Protein AF-A0A4Y2IJK0-F1 (afdb_monomer)

Sequence (165 aa):
MGGKNAAIVFSDADLNNCIPALIRGSFINQGQICLSTSRIYVERKLFSTFAERFVTEAKKIKMGDPLEDETWLGPVCSKPHYERIKQYLKIAKEEGATFLCGSENLNLPDNNRKVGTVWCNCWLVRNLHMPFGGEKRSGLGREGTEDSRDFYTYKKTICIKYKLP

InterPro domains:
  IPR015590 Aldehyde dehydrogenase domain [PF00171] (1-105)
  IPR015590 Aldehyde dehydrogenase domain [PF00171] (114-158)
  IPR016161 Aldehyde/histidinol dehydrogenase [SSF53720] (1-162)
  IPR016163 Aldehyde dehydrogenase, C-terminal [G3DSA:3.40.309.10] (2-112)
  IPR016163 Aldehyde dehydrogenase, C-terminal [G3DSA:3.40.309.10] (113-164)

Organism: Araneus ventricosus (NCBI:txid182803)

Nearest PDB structures (foldseek):
  4i8p-assembly1_B  TM=8.357E-01  e=2.776E-08  Zea mays
  8of1-assembly1_A  TM=8.399E-01  e=1.659E-07  Physcomitrium patens
  8s33-assembly2_F  TM=8.249E-01  e=1.273E-07  Acinetobacter baumannii
  4x0u-assembly2_C-2  TM=9.602E-01  e=2.507E-06  Homo sapiens
  8c54-assembly1_D  TM=8.343E-01  e=1.060E-06  Rhizobium leguminosarum bv. trifolii SRDI565

Secondary structure (DSSP, 8-state):
----EEEEE-TTS-HHHHHHHHHHHHHGGGG-STT-EEEEEE-TTTHHHHHHHHHHHHHT--B--TTSTT-SB---S-HHHHHHHHHHHHHHHHTTPPP-S--S-----GGGGS------S------TTS-B---GGG-SS-BSHHHHHHHH---------PPP-

Foldseek 3Di:
DAAQAEAEEEPPDDLVVVLVVLLCQACQQHNPDRRRHNYYHYDPVCVVVNVVVNQVVNVPQAEADPVDPSHRHYDDQDPVVVVVVVVVVVVCVVVPHDDPDDDPDDPHDPVSHDDNDDDDDDDDPDDLQDWDFQPDVGGDWTGGDVRVVPVPDDDDDDDDDDDDD

Solvent-accessible surface area (backbone atoms only — not comparable to full-atom values): 10573 Å² total; per-residue (Å²): 104,60,54,84,32,70,46,79,45,56,74,87,56,61,57,85,62,48,44,61,52,49,51,48,42,33,48,50,76,74,35,77,45,54,78,20,43,75,38,78,47,58,36,77,92,34,36,68,66,49,52,53,52,46,48,56,57,57,69,67,61,37,66,46,56,76,86,42,91,78,37,75,36,51,80,73,92,41,70,72,58,50,53,52,53,53,51,53,54,51,51,41,48,76,74,67,56,82,83,89,72,87,71,95,78,72,89,71,62,77,71,75,76,70,72,92,83,89,86,85,92,83,91,78,93,66,69,64,76,47,79,44,67,39,58,80,81,25,34,82,66,42,43,28,57,66,44,36,47,60,70,77,47,81,93,79,90,82,89,79,88,78,80,80,135

Radius of gyration: 22.44 Å; Cα contacts (8 Å, |Δi|>4): 156; chains: 1; bounding box: 46×41×83 Å

Mean predicted aligned error: 11.8 Å

pLDDT: mean 73.11, std 19.63, range [23.61, 97.38]

Structure (mmCIF, N/CA/C/O backbone):
data_AF-A0A4Y2IJK0-F1
#
_entry.id   AF-A0A4Y2IJK0-F1
#
loop_
_atom_site.group_PDB
_atom_site.id
_atom_site.type_symbol
_atom_site.label_atom_id
_atom_site.label_alt_id
_atom_site.label_comp_id
_atom_site.label_asym_id
_atom_site.label_entity_id
_atom_site.label_seq_id
_atom_site.pdbx_PDB_ins_code
_atom_site.Cartn_x
_atom_site.Cartn_y
_atom_site.Cartn_z
_atom_site.occupancy
_atom_site.B_iso_or_equiv
_atom_site.auth_seq_id
_atom_site.auth_comp_id
_atom_site.auth_asym_id
_atom_site.auth_atom_id
_atom_site.pdbx_PDB_model_num
ATOM 1 N N . MET A 1 1 ? 5.755 2.867 -18.144 1.00 57.31 1 MET A N 1
ATOM 2 C CA . MET A 1 1 ? 5.447 4.078 -17.339 1.00 57.31 1 MET A CA 1
ATOM 3 C C . MET A 1 1 ? 4.851 3.635 -15.997 1.00 57.31 1 MET A C 1
ATOM 5 O O . MET A 1 1 ? 4.808 2.436 -15.752 1.00 57.31 1 MET A O 1
ATOM 9 N N . GLY A 1 2 ? 4.447 4.554 -15.111 1.00 71.06 2 GLY A N 1
ATOM 10 C CA . GLY A 1 2 ? 3.860 4.232 -13.795 1.00 71.06 2 GLY A CA 1
ATOM 11 C C . GLY A 1 2 ? 2.382 4.630 -13.682 1.00 71.06 2 GLY A C 1
ATOM 12 O O . GLY A 1 2 ? 1.915 5.482 -14.436 1.00 71.06 2 GLY A O 1
ATOM 13 N N . GLY A 1 3 ? 1.642 4.028 -12.747 1.00 71.19 3 GLY A N 1
ATOM 14 C CA . GLY A 1 3 ? 0.227 4.323 -12.487 1.00 71.19 3 GLY A CA 1
ATOM 15 C C . GLY A 1 3 ?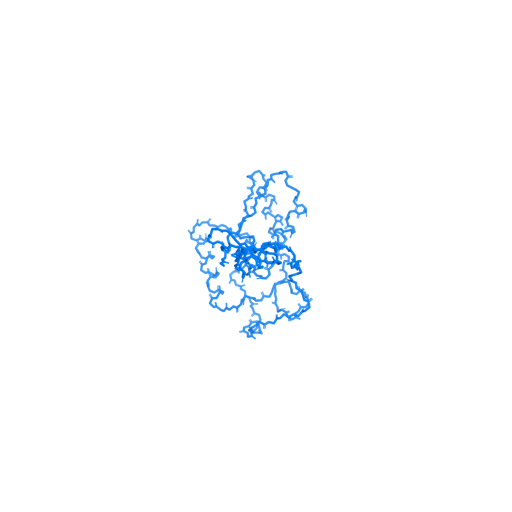 0.005 5.032 -11.148 1.00 71.19 3 GLY A C 1
ATOM 16 O O . GLY A 1 3 ? 0.775 4.858 -10.207 1.00 71.19 3 GLY A O 1
ATOM 17 N N . LYS A 1 4 ? -1.071 5.824 -11.050 1.00 78.81 4 LYS A N 1
ATOM 18 C CA . LYS A 1 4 ? -1.593 6.353 -9.774 1.00 78.81 4 LYS A CA 1
ATOM 19 C C . LYS A 1 4 ? -3.001 5.808 -9.558 1.00 78.81 4 LYS A C 1
ATOM 21 O O . LYS A 1 4 ? -3.987 6.544 -9.624 1.0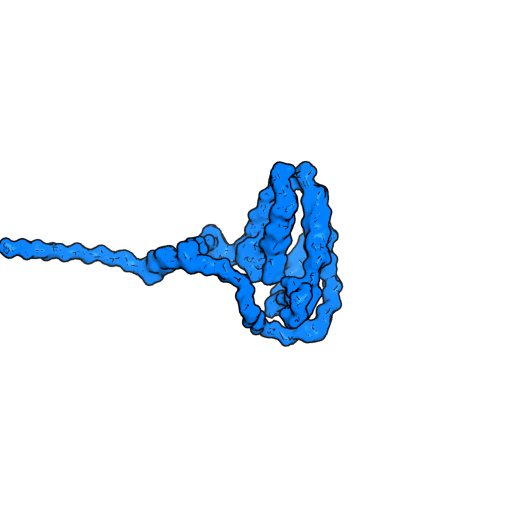0 78.81 4 LYS A O 1
ATOM 26 N N . ASN A 1 5 ? -3.092 4.492 -9.396 1.00 76.62 5 ASN A N 1
ATOM 27 C CA . ASN A 1 5 ? -4.366 3.776 -9.441 1.00 76.62 5 ASN A CA 1
ATOM 28 C C . ASN A 1 5 ? -5.232 4.121 -8.233 1.00 76.62 5 ASN A C 1
ATOM 30 O O . ASN A 1 5 ? -4.712 4.478 -7.168 1.00 76.62 5 ASN A O 1
ATOM 34 N N . ALA A 1 6 ? -6.543 4.050 -8.442 1.00 78.06 6 ALA A N 1
ATOM 35 C CA . ALA A 1 6 ? -7.550 4.347 -7.443 1.00 78.06 6 ALA A CA 1
ATOM 36 C C . ALA A 1 6 ? -8.501 3.161 -7.279 1.00 78.06 6 ALA A C 1
ATOM 38 O O . ALA A 1 6 ? -8.921 2.576 -8.275 1.00 78.06 6 ALA A O 1
ATOM 39 N N . ALA A 1 7 ? -8.865 2.867 -6.036 1.00 82.75 7 ALA A N 1
ATOM 40 C CA . ALA A 1 7 ? -10.050 2.091 -5.705 1.00 82.75 7 ALA A CA 1
ATOM 41 C C . ALA A 1 7 ? -11.174 3.037 -5.271 1.00 82.75 7 ALA A C 1
ATOM 43 O O . ALA A 1 7 ? -10.910 4.092 -4.688 1.00 82.75 7 ALA A O 1
ATOM 44 N N . ILE A 1 8 ? -12.418 2.663 -5.558 1.00 87.88 8 ILE A N 1
ATOM 45 C CA . ILE A 1 8 ? -13.619 3.398 -5.153 1.00 87.88 8 ILE A CA 1
ATOM 46 C C . ILE A 1 8 ? -14.517 2.411 -4.405 1.00 87.88 8 ILE A C 1
ATOM 48 O O . ILE A 1 8 ? -14.823 1.348 -4.939 1.00 87.88 8 ILE A O 1
ATOM 52 N N . VAL A 1 9 ? -14.894 2.741 -3.171 1.00 86.06 9 VAL A N 1
ATOM 53 C CA . VAL A 1 9 ? -15.656 1.874 -2.263 1.00 86.06 9 VAL A CA 1
ATOM 54 C C . VAL A 1 9 ? -16.973 2.560 -1.911 1.00 86.06 9 VAL A C 1
ATOM 56 O O . VAL A 1 9 ? -16.978 3.599 -1.246 1.00 86.06 9 VAL A O 1
ATOM 59 N N . PHE A 1 10 ? -18.079 1.984 -2.372 1.00 92.62 10 PHE A N 1
ATOM 60 C CA . PHE A 1 10 ? -19.433 2.443 -2.064 1.00 92.62 10 PHE A CA 1
ATOM 61 C C . PHE A 1 10 ? -19.941 1.850 -0.747 1.00 92.62 10 PHE A C 1
ATOM 63 O O . PHE A 1 10 ? -19.388 0.875 -0.241 1.00 92.62 10 PHE A O 1
ATOM 70 N N . SER A 1 11 ? -20.970 2.467 -0.169 1.00 95.38 11 SER A N 1
ATOM 71 C CA . SER A 1 11 ? -21.540 2.080 1.129 1.00 95.38 11 SER A CA 1
ATOM 72 C C . SER A 1 11 ? -22.182 0.691 1.154 1.00 95.38 11 SER A C 1
ATOM 74 O O . SER A 1 11 ? -22.317 0.116 2.230 1.00 95.38 11 SER A O 1
ATOM 76 N N . ASP A 1 12 ? -22.526 0.141 -0.008 1.00 92.62 12 ASP A N 1
ATOM 77 C CA . ASP A 1 12 ? -23.058 -1.209 -0.203 1.00 92.62 12 ASP A CA 1
ATOM 78 C C . ASP A 1 12 ? -21.968 -2.268 -0.458 1.00 92.62 12 ASP A C 1
ATOM 80 O O . ASP A 1 12 ? -22.276 -3.450 -0.625 1.00 92.62 12 ASP A O 1
ATOM 84 N N . ALA A 1 13 ? -20.690 -1.876 -0.471 1.00 92.31 13 ALA A N 1
ATOM 85 C CA . ALA A 1 13 ? -19.587 -2.802 -0.676 1.00 92.31 13 ALA A CA 1
ATOM 86 C C . ALA A 1 13 ? -19.435 -3.779 0.502 1.00 92.31 13 ALA A C 1
ATOM 88 O O . ALA A 1 13 ? -19.409 -3.387 1.672 1.00 92.31 13 ALA A O 1
ATOM 89 N N . ASP A 1 14 ? -19.216 -5.057 0.190 1.00 92.75 14 ASP A N 1
ATOM 90 C CA . ASP A 1 14 ? -18.867 -6.058 1.196 1.00 92.75 14 ASP A CA 1
ATOM 91 C C . ASP A 1 14 ? -17.439 -5.837 1.714 1.00 92.75 14 ASP A C 1
ATOM 93 O O . ASP A 1 14 ? -16.441 -6.221 1.093 1.00 92.75 14 ASP A O 1
ATOM 97 N N . LEU A 1 15 ? -17.340 -5.231 2.896 1.00 91.81 15 LEU A N 1
ATOM 98 C CA . LEU A 1 15 ? -16.068 -4.928 3.541 1.00 91.81 15 LEU A CA 1
ATOM 99 C C . LEU A 1 15 ? -15.239 -6.168 3.900 1.00 91.81 15 LEU A C 1
ATOM 101 O O . LEU A 1 15 ? -14.017 -6.050 3.993 1.00 91.81 15 LEU A O 1
ATOM 105 N N . ASN A 1 16 ? -15.858 -7.337 4.099 1.00 92.75 16 ASN A N 1
ATOM 106 C CA . ASN A 1 16 ? -15.126 -8.559 4.447 1.00 92.75 16 ASN A CA 1
ATOM 107 C C . ASN A 1 16 ? -14.284 -9.064 3.274 1.00 92.75 16 ASN A C 1
ATOM 109 O O . ASN A 1 16 ? -13.198 -9.594 3.485 1.00 92.75 16 ASN A O 1
ATOM 113 N N . ASN A 1 17 ? -14.748 -8.829 2.048 1.00 89.19 17 ASN A N 1
ATOM 114 C CA . ASN A 1 17 ? -14.011 -9.138 0.828 1.00 89.19 17 ASN A CA 1
ATOM 115 C C . ASN A 1 17 ? -13.159 -7.951 0.348 1.00 89.19 17 ASN A C 1
ATOM 117 O O . ASN A 1 17 ? -12.025 -8.126 -0.105 1.00 89.19 17 ASN A O 1
ATOM 121 N N . CYS A 1 18 ? -13.677 -6.728 0.478 1.00 90.25 18 CYS A N 1
ATOM 122 C CA . CYS A 1 18 ? -13.033 -5.516 -0.022 1.00 90.25 18 CYS A CA 1
ATOM 123 C C . CYS A 1 18 ? -11.726 -5.188 0.717 1.00 90.25 18 CYS A C 1
ATOM 125 O O . CYS A 1 18 ? -10.705 -4.922 0.080 1.00 90.25 18 CYS A O 1
ATOM 127 N N . ILE A 1 19 ? -11.724 -5.230 2.055 1.00 92.88 19 ILE A N 1
ATOM 128 C CA . ILE A 1 19 ? -10.563 -4.806 2.851 1.00 92.88 19 ILE A CA 1
ATOM 129 C C . ILE A 1 19 ? -9.338 -5.701 2.605 1.00 92.88 19 ILE A C 1
ATOM 131 O O . ILE A 1 19 ? -8.284 -5.143 2.292 1.00 92.88 19 ILE A O 1
ATOM 135 N N . PRO A 1 20 ? -9.423 -7.047 2.651 1.00 91.62 20 PRO A N 1
ATOM 136 C CA . PRO A 1 20 ? -8.269 -7.902 2.359 1.00 91.62 20 PRO A CA 1
ATOM 137 C C . PRO A 1 20 ? -7.687 -7.670 0.960 1.00 91.62 20 PRO A C 1
ATOM 139 O O . PRO A 1 20 ? -6.465 -7.621 0.791 1.00 91.62 20 PRO A O 1
ATOM 142 N N . ALA A 1 21 ? -8.548 -7.466 -0.043 1.00 90.06 21 ALA A N 1
ATOM 143 C CA . ALA A 1 21 ? -8.116 -7.163 -1.404 1.00 90.06 21 ALA A CA 1
ATOM 144 C C . ALA A 1 21 ? -7.362 -5.825 -1.479 1.00 90.06 21 ALA A C 1
ATOM 146 O O . ALA A 1 21 ? -6.302 -5.748 -2.105 1.00 90.06 21 ALA A O 1
ATOM 147 N N . LEU A 1 22 ? -7.860 -4.787 -0.800 1.00 91.00 22 LEU A N 1
ATOM 148 C CA . LEU A 1 22 ? -7.225 -3.469 -0.764 1.00 91.00 22 LEU A CA 1
ATOM 149 C C . LEU A 1 22 ? -5.930 -3.454 0.051 1.00 91.00 22 LEU A C 1
ATOM 151 O O . LEU A 1 22 ? -4.984 -2.791 -0.367 1.00 91.00 22 LEU A O 1
ATOM 155 N N . ILE A 1 23 ? -5.839 -4.204 1.153 1.00 92.62 23 ILE A N 1
ATOM 156 C CA . ILE A 1 23 ? -4.583 -4.388 1.896 1.00 92.62 23 ILE A CA 1
ATOM 157 C C . ILE A 1 23 ? -3.530 -4.993 0.970 1.00 92.62 23 ILE A C 1
ATOM 159 O O . ILE A 1 23 ? -2.453 -4.420 0.787 1.00 92.62 23 ILE A O 1
ATOM 163 N N . ARG A 1 24 ? -3.873 -6.101 0.304 1.00 89.81 24 ARG A N 1
ATOM 164 C CA . ARG A 1 24 ? -2.971 -6.761 -0.639 1.00 89.81 24 ARG A CA 1
ATOM 165 C C . ARG A 1 24 ? -2.564 -5.811 -1.759 1.00 89.81 24 ARG A C 1
ATOM 167 O O . ARG A 1 24 ? -1.376 -5.641 -1.985 1.00 89.81 24 ARG A O 1
ATOM 174 N N . GLY A 1 25 ? -3.519 -5.159 -2.421 1.00 86.62 25 GLY A N 1
ATOM 175 C CA . GLY A 1 25 ? -3.262 -4.263 -3.553 1.00 86.62 25 GLY A CA 1
ATOM 176 C C . GLY A 1 25 ? -2.503 -2.979 -3.197 1.00 86.62 25 GLY A C 1
ATOM 177 O O . GLY A 1 25 ? -1.840 -2.408 -4.065 1.00 86.62 25 GLY A O 1
ATOM 178 N N . SER A 1 26 ? -2.580 -2.519 -1.947 1.00 85.69 26 SER A N 1
ATOM 179 C CA . SER A 1 26 ? -1.883 -1.307 -1.494 1.00 85.69 26 SER A CA 1
ATOM 180 C C . SER A 1 26 ? -0.451 -1.595 -1.052 1.00 85.69 26 SER A C 1
ATOM 182 O O . SER A 1 26 ? 0.447 -0.824 -1.378 1.00 85.69 26 SER A O 1
ATOM 184 N N . PHE A 1 27 ? -0.225 -2.705 -0.341 1.00 86.25 27 PHE A N 1
ATOM 185 C CA . PHE A 1 27 ? 1.037 -2.932 0.369 1.00 86.25 27 PHE A CA 1
ATOM 186 C C . PHE A 1 27 ? 1.929 -4.027 -0.218 1.00 86.25 27 PHE A C 1
ATOM 188 O O . PHE A 1 27 ? 3.112 -4.060 0.114 1.00 86.25 27 PHE A O 1
ATOM 195 N N . ILE A 1 28 ? 1.420 -4.888 -1.107 1.00 88.31 28 ILE A N 1
ATOM 196 C CA . ILE A 1 28 ? 2.251 -5.871 -1.819 1.00 88.31 28 ILE A CA 1
ATOM 197 C C . ILE A 1 28 ? 3.514 -5.217 -2.395 1.00 88.31 28 ILE A C 1
ATOM 199 O O . ILE A 1 28 ? 3.445 -4.146 -3.004 1.00 88.31 28 ILE A O 1
ATOM 203 N N . ASN A 1 29 ? 4.664 -5.878 -2.223 1.00 85.25 29 ASN A N 1
ATOM 204 C CA . ASN A 1 29 ? 5.961 -5.402 -2.712 1.00 85.25 29 ASN A CA 1
ATOM 205 C C . ASN A 1 29 ? 6.273 -3.969 -2.243 1.00 85.25 29 ASN A C 1
ATOM 207 O O . ASN A 1 29 ? 6.787 -3.152 -3.010 1.00 85.25 29 ASN A O 1
ATOM 211 N N . GLN A 1 30 ? 5.887 -3.625 -1.007 1.00 85.44 30 GLN A N 1
ATOM 212 C CA . GLN A 1 30 ? 6.075 -2.287 -0.431 1.00 85.44 30 GLN A CA 1
ATOM 213 C C . GLN A 1 30 ? 5.382 -1.181 -1.248 1.00 85.44 30 GLN A C 1
ATOM 215 O O . GLN A 1 30 ? 5.798 -0.025 -1.220 1.00 85.44 30 GLN A O 1
ATOM 220 N N . GLY A 1 31 ? 4.347 -1.529 -2.022 1.00 83.06 31 GLY A N 1
ATOM 221 C CA . GLY A 1 31 ? 3.683 -0.615 -2.953 1.00 83.06 31 GLY A CA 1
ATOM 222 C C . GLY A 1 31 ? 4.506 -0.284 -4.207 1.00 83.06 31 GLY A C 1
ATOM 223 O O . GLY A 1 31 ? 4.081 0.534 -5.023 1.00 83.06 31 GLY A O 1
ATOM 224 N N . GLN A 1 32 ? 5.657 -0.932 -4.417 1.00 84.25 32 GLN A N 1
ATOM 225 C CA . GLN A 1 32 ? 6.560 -0.729 -5.559 1.00 84.25 32 GLN A CA 1
ATOM 226 C C . GLN A 1 32 ? 6.075 -1.514 -6.793 1.00 84.25 32 GLN A C 1
ATOM 228 O O . GLN A 1 32 ? 6.825 -2.25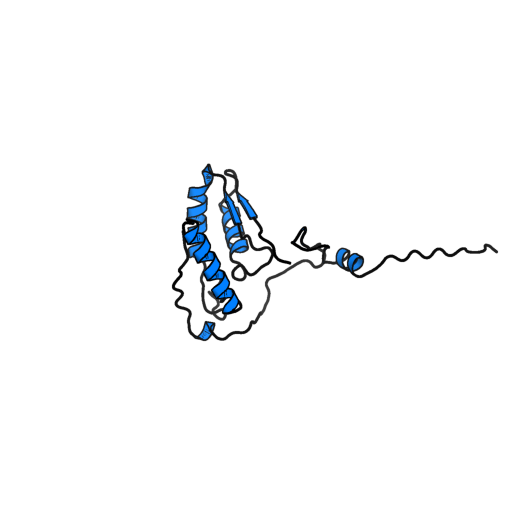5 -7.427 1.00 84.25 32 GLN A O 1
ATOM 233 N N . ILE A 1 33 ? 4.787 -1.389 -7.118 1.00 83.94 33 ILE A N 1
ATOM 234 C CA . ILE A 1 33 ? 4.131 -2.026 -8.265 1.00 83.94 33 ILE A CA 1
ATOM 235 C C . ILE A 1 33 ? 3.346 -0.963 -9.029 1.00 83.94 33 ILE A C 1
ATOM 237 O O . ILE A 1 33 ? 2.607 -0.175 -8.443 1.00 83.94 33 ILE A O 1
ATOM 241 N N . CYS A 1 34 ? 3.455 -0.957 -10.359 1.00 79.25 34 CYS A N 1
ATOM 242 C CA . CYS A 1 34 ? 2.777 0.023 -11.215 1.00 79.25 34 CYS A CA 1
ATOM 243 C C . CYS A 1 34 ? 1.241 0.003 -11.087 1.00 79.25 34 CYS A C 1
ATOM 245 O O . CYS A 1 34 ? 0.599 1.028 -11.316 1.00 79.25 34 CYS A O 1
ATOM 247 N N . LEU A 1 35 ? 0.674 -1.141 -10.694 1.00 78.50 35 LEU A N 1
ATOM 248 C CA . LEU A 1 35 ? -0.751 -1.384 -10.447 1.00 78.50 35 LEU A CA 1
ATOM 249 C C . LEU A 1 35 ? -1.175 -1.151 -8.986 1.00 78.50 35 LEU A C 1
ATOM 251 O O . LEU A 1 35 ? -2.347 -1.330 -8.669 1.00 78.50 35 LEU A O 1
ATOM 255 N N . SER A 1 36 ? -0.257 -0.756 -8.096 1.00 80.88 36 SER A N 1
ATOM 256 C CA . SER A 1 36 ? -0.562 -0.575 -6.671 1.00 80.88 36 SER A CA 1
ATOM 257 C C . SER A 1 36 ? -1.723 0.404 -6.465 1.00 80.88 36 SER A C 1
ATOM 259 O O . SER A 1 36 ? -1.842 1.426 -7.161 1.00 80.88 36 SER A O 1
ATOM 261 N N . THR A 1 37 ? -2.589 0.080 -5.502 1.00 84.38 37 THR A N 1
ATOM 262 C CA . THR A 1 37 ? -3.731 0.915 -5.118 1.00 84.38 37 THR A CA 1
ATOM 263 C C . THR A 1 37 ? -3.241 2.081 -4.268 1.00 84.38 37 THR A C 1
ATOM 265 O O . THR A 1 37 ? -3.227 2.051 -3.046 1.00 84.38 37 THR A O 1
ATOM 268 N N . SER A 1 38 ? -2.807 3.135 -4.950 1.00 81.62 38 SER A N 1
ATOM 269 C CA . SER A 1 38 ? -2.183 4.304 -4.323 1.00 81.62 38 SER A CA 1
ATOM 270 C C . SER A 1 38 ? -3.172 5.349 -3.785 1.00 81.62 38 SER A C 1
ATOM 272 O O . SER A 1 38 ? -2.747 6.346 -3.200 1.00 81.62 38 SER A O 1
ATOM 274 N N . ARG A 1 39 ? -4.469 5.177 -4.073 1.00 89.19 39 ARG A N 1
ATOM 275 C CA . ARG A 1 39 ? -5.581 6.040 -3.653 1.00 89.19 39 ARG A CA 1
ATOM 276 C C . ARG A 1 39 ? -6.809 5.171 -3.396 1.00 89.19 39 ARG A C 1
ATOM 278 O O . ARG A 1 39 ? -7.119 4.308 -4.213 1.00 89.19 39 ARG A O 1
ATOM 285 N N . ILE A 1 40 ? -7.523 5.422 -2.306 1.00 89.12 40 ILE A N 1
ATOM 286 C CA . ILE A 1 40 ? -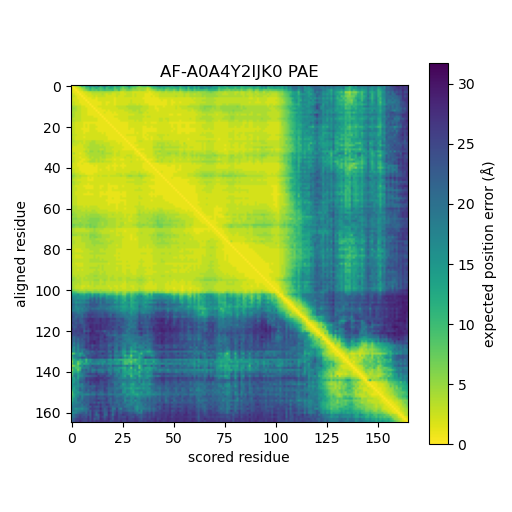8.792 4.756 -1.994 1.00 89.12 40 ILE A CA 1
ATOM 287 C C . ILE A 1 40 ? -9.812 5.855 -1.705 1.00 89.12 40 ILE A C 1
ATOM 289 O O . ILE A 1 40 ? -9.634 6.638 -0.775 1.00 89.12 40 ILE A O 1
ATOM 293 N N . TYR A 1 41 ? -10.854 5.937 -2.525 1.00 88.94 41 TYR A N 1
ATOM 294 C CA . TYR A 1 41 ? -11.986 6.833 -2.320 1.00 88.94 41 TYR A CA 1
ATOM 295 C C . TYR A 1 41 ? -13.126 6.037 -1.697 1.00 88.94 41 TYR A C 1
ATOM 297 O O . TYR A 1 41 ? -13.493 4.986 -2.214 1.00 88.94 41 TYR A O 1
ATOM 305 N N . VAL A 1 42 ? -13.681 6.531 -0.597 1.00 91.25 42 VAL A N 1
ATOM 306 C CA . VAL A 1 42 ? -14.735 5.838 0.151 1.00 91.25 42 VAL A CA 1
ATOM 307 C C . VAL A 1 42 ? -15.952 6.741 0.227 1.00 91.25 42 VAL A C 1
ATOM 309 O O . VAL A 1 42 ? -15.822 7.939 0.494 1.00 91.25 42 VAL A O 1
ATOM 312 N N . GLU A 1 43 ? -17.136 6.180 -0.004 1.00 97.38 43 GLU A N 1
ATOM 313 C CA . GLU A 1 43 ? -18.385 6.906 0.180 1.00 97.38 43 GLU A CA 1
ATOM 314 C C . GLU A 1 43 ? -18.491 7.422 1.621 1.00 97.38 43 GLU A C 1
ATOM 316 O O . GLU A 1 43 ? -18.261 6.697 2.589 1.00 97.38 43 GLU A O 1
ATOM 321 N N . ARG A 1 44 ? -18.869 8.697 1.764 1.00 95.88 44 ARG A N 1
ATOM 322 C CA . ARG A 1 44 ? -18.848 9.436 3.034 1.00 95.88 44 ARG A CA 1
ATOM 323 C C . ARG A 1 44 ? -19.490 8.682 4.200 1.00 95.88 44 ARG A C 1
ATOM 325 O O . ARG A 1 44 ? -18.942 8.712 5.296 1.00 95.88 44 ARG A O 1
ATOM 332 N N . LYS A 1 45 ? -20.625 8.013 3.971 1.00 96.62 45 LYS A N 1
ATOM 333 C CA . LYS A 1 45 ? -21.360 7.269 5.010 1.00 96.62 45 LYS A CA 1
ATOM 334 C C . LYS A 1 45 ? -20.563 6.093 5.586 1.00 96.62 45 LYS A C 1
ATOM 336 O O . LYS A 1 45 ? -20.740 5.760 6.749 1.00 96.62 45 LYS A O 1
ATOM 341 N N . LEU A 1 46 ? -19.689 5.489 4.783 1.00 95.75 46 LEU A N 1
ATOM 342 C CA . LEU A 1 46 ? -18.904 4.304 5.130 1.00 95.75 46 LEU A 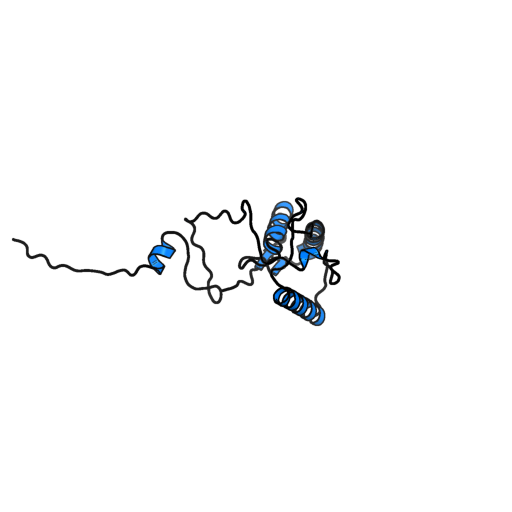CA 1
ATOM 343 C C . LEU A 1 46 ? -17.506 4.654 5.672 1.00 95.75 46 LEU A C 1
ATOM 345 O O . LEU A 1 46 ? -16.837 3.797 6.246 1.00 95.75 46 LEU A O 1
ATOM 349 N N . PHE A 1 47 ? -17.054 5.903 5.498 1.00 93.19 47 PHE A N 1
ATOM 350 C CA . PHE A 1 47 ? -15.661 6.308 5.707 1.00 93.19 47 PHE A CA 1
ATOM 351 C C . PHE A 1 47 ? -15.094 5.899 7.070 1.00 93.19 47 PHE A C 1
ATOM 353 O O . PHE A 1 47 ? -14.039 5.273 7.110 1.00 93.19 47 PHE A O 1
ATOM 360 N N . SER A 1 48 ? -15.782 6.219 8.172 1.00 93.44 48 SER A N 1
ATOM 361 C CA . SER A 1 48 ? -15.262 5.962 9.522 1.00 93.44 48 SER A CA 1
ATOM 362 C C . SER A 1 48 ? -15.049 4.468 9.773 1.00 93.44 48 SER A C 1
ATOM 364 O O . SER A 1 48 ? -13.956 4.055 10.153 1.00 93.44 48 SER A O 1
ATOM 366 N N . THR A 1 49 ? -16.060 3.649 9.471 1.00 96.25 49 THR A N 1
ATOM 367 C CA . THR A 1 49 ? -15.999 2.188 9.618 1.00 96.25 49 THR A CA 1
ATOM 368 C C . THR A 1 49 ? -14.951 1.569 8.698 1.00 96.25 49 THR A C 1
ATOM 370 O O . THR A 1 49 ? -14.206 0.681 9.112 1.00 96.25 49 THR A O 1
ATOM 373 N N . PHE A 1 50 ? -14.861 2.037 7.450 1.00 95.75 50 PHE A N 1
ATOM 374 C CA . PHE A 1 50 ? -13.836 1.576 6.520 1.00 95.75 50 PHE A CA 1
ATOM 375 C C . PHE A 1 50 ? -12.433 1.903 7.035 1.00 95.75 50 PHE A C 1
ATOM 377 O O . PHE A 1 50 ? -11.585 1.015 7.085 1.00 95.75 50 PHE A O 1
ATOM 384 N N . ALA A 1 51 ? -12.187 3.157 7.427 1.00 91.81 51 ALA A N 1
ATOM 385 C CA . ALA A 1 51 ? -10.881 3.623 7.873 1.00 91.81 51 ALA A CA 1
ATOM 386 C C . ALA A 1 51 ? -10.406 2.847 9.106 1.00 91.81 51 ALA A C 1
ATOM 388 O O . ALA A 1 51 ? -9.270 2.383 9.129 1.00 91.81 51 ALA A O 1
ATOM 389 N N . GLU A 1 52 ? -11.282 2.634 10.088 1.00 94.00 52 GLU A N 1
ATOM 390 C CA . GLU A 1 52 ? -10.972 1.862 11.292 1.00 94.00 52 GLU A CA 1
ATOM 391 C C . GLU A 1 52 ? -10.576 0.414 10.966 1.00 94.00 52 GLU A C 1
ATOM 393 O O . GLU A 1 52 ? -9.511 -0.056 11.384 1.00 94.00 52 GLU A O 1
ATOM 398 N N . ARG A 1 53 ? -11.395 -0.295 10.176 1.00 97.06 53 ARG A N 1
ATOM 399 C CA . ARG A 1 53 ? -11.127 -1.696 9.818 1.00 97.06 53 ARG A CA 1
ATOM 400 C C . ARG A 1 53 ? -9.890 -1.826 8.932 1.00 97.06 53 ARG A C 1
ATOM 402 O O . ARG A 1 53 ? -9.063 -2.702 9.167 1.00 97.06 53 ARG A O 1
ATOM 409 N N . PHE A 1 54 ? -9.724 -0.939 7.953 1.00 92.50 54 PHE A N 1
ATOM 410 C CA . PHE A 1 54 ? -8.551 -0.932 7.082 1.00 92.50 54 PHE A CA 1
ATOM 411 C C . PHE A 1 54 ? -7.265 -0.686 7.878 1.00 92.50 54 PHE A C 1
ATOM 413 O O . PHE A 1 54 ? -6.290 -1.411 7.711 1.00 92.50 54 PHE A O 1
ATOM 420 N N . VAL A 1 55 ? -7.269 0.290 8.791 1.00 89.50 55 VAL A N 1
ATOM 421 C CA . VAL A 1 55 ? -6.130 0.573 9.679 1.00 89.50 55 VAL A CA 1
ATOM 422 C C . VAL A 1 55 ? -5.837 -0.607 10.601 1.00 89.50 55 VAL A C 1
ATOM 424 O O . VAL A 1 55 ? -4.672 -0.928 10.835 1.00 89.50 55 VAL A O 1
ATOM 427 N N . THR A 1 56 ? -6.877 -1.269 11.103 1.00 94.19 56 THR A N 1
ATOM 428 C CA . THR A 1 56 ? -6.738 -2.467 11.938 1.00 94.19 56 THR A CA 1
ATOM 429 C C . THR A 1 56 ? -6.019 -3.583 11.192 1.00 94.19 56 THR A C 1
ATOM 431 O O . THR A 1 56 ? -5.058 -4.135 11.719 1.00 94.19 56 THR A O 1
ATOM 434 N N . GLU A 1 57 ? -6.419 -3.882 9.954 1.00 92.81 57 GLU A N 1
ATOM 435 C CA . GLU A 1 57 ? -5.734 -4.892 9.141 1.00 92.81 57 GLU A CA 1
ATOM 436 C C . GLU A 1 57 ? -4.325 -4.448 8.726 1.00 92.81 57 GLU A C 1
ATOM 438 O O . GLU A 1 57 ? -3.389 -5.241 8.784 1.00 92.81 57 GLU A O 1
ATOM 443 N N . ALA A 1 58 ? -4.131 -3.170 8.386 1.00 85.69 58 ALA A N 1
ATOM 444 C CA . ALA A 1 58 ? -2.818 -2.644 8.018 1.00 85.69 58 ALA A CA 1
ATOM 445 C C . ALA A 1 58 ? -1.799 -2.766 9.165 1.00 85.69 58 ALA A C 1
ATOM 447 O O . ALA A 1 58 ? -0.638 -3.088 8.927 1.00 85.69 58 ALA A O 1
ATOM 448 N N . LYS A 1 59 ? -2.225 -2.574 10.422 1.00 86.19 59 LYS A N 1
ATOM 449 C CA . LYS A 1 59 ? -1.366 -2.740 11.609 1.00 86.19 59 LYS A CA 1
ATOM 450 C C . LYS A 1 59 ? -0.936 -4.188 11.866 1.00 86.19 59 LYS A C 1
ATOM 452 O O . LYS A 1 59 ? 0.042 -4.392 12.577 1.00 86.19 59 LYS A O 1
ATOM 457 N N . LYS A 1 60 ? -1.635 -5.183 11.307 1.00 92.25 60 LYS A N 1
ATOM 458 C CA . LYS A 1 60 ? -1.260 -6.603 11.431 1.00 92.25 60 LYS A CA 1
ATOM 459 C C . LYS A 1 60 ? -0.128 -7.002 10.488 1.00 92.25 60 LYS A C 1
ATOM 461 O O . LYS A 1 60 ? 0.412 -8.097 10.628 1.00 92.25 60 LYS A O 1
ATOM 466 N N . ILE A 1 61 ? 0.220 -6.151 9.521 1.00 85.56 61 ILE A N 1
ATOM 467 C CA . ILE A 1 61 ? 1.299 -6.427 8.576 1.00 85.56 61 ILE A CA 1
ATOM 468 C C . ILE A 1 61 ? 2.620 -6.528 9.344 1.00 85.56 61 ILE A C 1
ATOM 470 O O . ILE A 1 61 ? 3.112 -5.545 9.899 1.00 85.56 61 ILE A O 1
ATOM 474 N N . LYS A 1 62 ? 3.211 -7.725 9.340 1.00 85.62 62 LYS A N 1
ATOM 475 C CA . LYS A 1 62 ? 4.542 -7.968 9.896 1.00 85.62 62 LYS A CA 1
ATOM 476 C C . LYS A 1 62 ? 5.599 -7.437 8.931 1.00 85.62 62 LYS A C 1
ATOM 478 O O . LYS A 1 62 ? 5.753 -7.945 7.819 1.00 85.62 62 LYS A O 1
ATOM 483 N N . MET A 1 63 ? 6.297 -6.388 9.354 1.00 80.25 63 MET A N 1
ATOM 484 C CA . MET A 1 63 ? 7.425 -5.803 8.629 1.00 80.25 63 MET A CA 1
ATOM 485 C C . MET A 1 63 ? 8.730 -6.278 9.266 1.00 80.25 63 MET A C 1
ATOM 487 O O . MET A 1 63 ? 8.823 -6.286 10.493 1.00 80.25 63 MET A O 1
ATOM 491 N N . GLY A 1 64 ? 9.734 -6.643 8.471 1.00 74.75 64 GLY A N 1
ATOM 492 C CA . GLY A 1 64 ? 10.931 -7.273 9.029 1.00 74.75 64 GLY A CA 1
ATOM 493 C C . GLY A 1 64 ? 12.033 -7.587 8.024 1.00 74.75 64 GLY A C 1
ATOM 494 O O . GLY A 1 64 ? 12.108 -6.997 6.942 1.00 74.75 64 GLY A O 1
ATOM 495 N N . ASP A 1 65 ? 12.929 -8.485 8.424 1.00 76.81 65 ASP A N 1
ATOM 496 C CA . ASP A 1 65 ? 13.955 -9.055 7.549 1.00 76.81 65 ASP A CA 1
ATOM 497 C C . ASP A 1 65 ? 13.276 -9.965 6.507 1.00 76.81 65 ASP A C 1
ATOM 499 O O . ASP A 1 65 ? 12.480 -10.826 6.891 1.00 76.81 65 ASP A O 1
ATOM 503 N N . PRO A 1 66 ? 13.533 -9.778 5.198 1.00 78.19 66 PRO A N 1
ATOM 504 C CA . PRO A 1 66 ? 12.946 -10.604 4.144 1.00 78.19 66 PRO A CA 1
ATOM 505 C C . PRO A 1 66 ? 13.329 -12.093 4.206 1.00 78.19 66 PRO A C 1
ATOM 507 O O . PRO A 1 66 ? 12.743 -12.873 3.460 1.00 78.19 66 PRO A O 1
ATOM 510 N N . LEU A 1 67 ? 14.306 -12.484 5.030 1.00 82.12 67 LEU A N 1
ATOM 511 C CA . LEU A 1 67 ? 14.688 -13.882 5.252 1.00 82.12 67 LEU A CA 1
ATOM 512 C C . LEU A 1 67 ? 13.856 -14.587 6.334 1.00 82.12 67 LEU A C 1
ATOM 514 O O . LEU A 1 67 ? 13.942 -15.805 6.450 1.00 82.12 67 LEU A O 1
ATOM 518 N N . GLU A 1 68 ? 13.064 -13.851 7.113 1.00 81.38 68 GLU A N 1
ATOM 519 C CA . GLU A 1 68 ? 12.209 -14.418 8.159 1.00 81.38 68 GLU A CA 1
ATOM 520 C C . GLU A 1 68 ? 10.844 -14.822 7.589 1.00 81.38 68 GLU A C 1
ATOM 522 O O . GLU A 1 68 ? 10.158 -14.001 6.975 1.00 81.38 68 GLU A O 1
ATOM 527 N N . ASP A 1 69 ? 10.405 -16.056 7.856 1.00 87.75 69 ASP A N 1
ATOM 528 C CA . ASP A 1 69 ? 9.164 -16.629 7.302 1.00 87.75 69 ASP A CA 1
ATOM 529 C C . ASP A 1 69 ? 7.903 -15.822 7.654 1.00 87.75 69 ASP A C 1
ATOM 531 O O . ASP A 1 69 ? 6.926 -15.791 6.904 1.00 87.75 69 ASP A O 1
ATOM 535 N N . GLU A 1 70 ? 7.907 -15.152 8.807 1.00 87.62 70 GLU A N 1
ATOM 536 C CA . GLU A 1 70 ? 6.773 -14.346 9.258 1.00 87.62 70 GLU A CA 1
ATOM 537 C C . GLU A 1 70 ? 6.738 -12.935 8.648 1.00 87.62 70 GLU A C 1
ATOM 539 O O . GLU A 1 70 ? 5.742 -12.220 8.818 1.00 87.62 70 GLU A O 1
ATOM 544 N N . THR A 1 71 ? 7.801 -12.502 7.961 1.00 82.56 71 THR A N 1
ATOM 545 C CA . THR A 1 71 ? 7.870 -11.175 7.347 1.00 82.56 71 THR A CA 1
ATOM 546 C C . THR A 1 71 ? 6.991 -1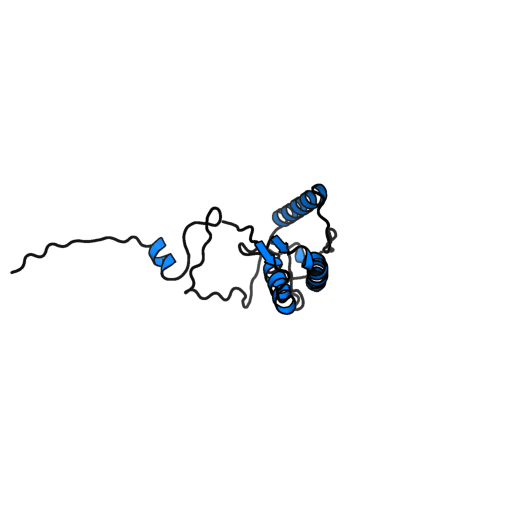1.128 6.106 1.00 82.56 71 THR A C 1
ATOM 548 O O . THR A 1 71 ? 7.270 -11.740 5.079 1.00 82.56 71 THR A O 1
ATOM 551 N N . TRP A 1 72 ? 5.948 -10.303 6.156 1.00 85.12 72 TRP A N 1
ATOM 552 C CA . TRP A 1 72 ? 5.117 -10.027 4.986 1.00 85.12 72 TRP A CA 1
ATOM 553 C C . TRP A 1 72 ? 5.646 -8.842 4.171 1.00 85.12 72 TRP A C 1
ATOM 555 O O . TRP A 1 72 ? 5.475 -8.784 2.952 1.00 85.12 72 TRP A O 1
ATOM 565 N N . LEU A 1 73 ? 6.301 -7.884 4.837 1.00 81.69 73 LEU A N 1
ATOM 566 C CA . LEU A 1 73 ? 6.821 -6.673 4.214 1.00 81.69 73 LEU A CA 1
ATOM 567 C C . LEU A 1 73 ? 8.309 -6.455 4.539 1.00 81.69 73 LEU A C 1
ATOM 569 O O . LEU A 1 73 ? 8.668 -6.023 5.631 1.00 81.69 73 LEU A O 1
ATOM 573 N N . GLY A 1 74 ? 9.170 -6.720 3.557 1.00 77.75 74 GLY A N 1
ATOM 574 C CA . GLY A 1 74 ? 10.605 -6.414 3.600 1.00 77.75 74 GLY A CA 1
ATOM 575 C C . GLY A 1 74 ? 10.960 -4.943 3.293 1.00 77.75 74 GLY A C 1
ATOM 576 O O . GLY A 1 74 ? 10.080 -4.074 3.284 1.00 77.75 74 GLY A O 1
ATOM 577 N N . PRO A 1 75 ? 12.246 -4.643 3.022 1.00 78.56 75 PRO A N 1
ATOM 578 C CA . PRO A 1 75 ? 12.737 -3.286 2.796 1.00 78.56 75 PRO A CA 1
ATOM 579 C C . PRO A 1 75 ? 12.314 -2.705 1.438 1.00 78.56 75 PRO A C 1
ATOM 581 O O . PRO A 1 75 ? 11.970 -3.416 0.496 1.00 78.56 75 PRO A O 1
ATOM 584 N N . VAL A 1 76 ? 12.399 -1.379 1.321 1.00 76.00 76 VAL A N 1
ATOM 585 C CA . VAL A 1 76 ? 12.289 -0.676 0.033 1.00 76.00 76 VAL A CA 1
ATOM 586 C C . VAL A 1 76 ? 13.580 -0.810 -0.779 1.00 76.00 76 VAL A C 1
ATOM 588 O O . VAL A 1 76 ? 14.654 -1.022 -0.222 1.00 76.00 76 VAL A O 1
ATOM 591 N N . CYS A 1 77 ? 13.495 -0.649 -2.100 1.00 79.06 77 CYS A N 1
ATOM 592 C CA . CYS A 1 77 ? 14.569 -1.036 -3.021 1.00 79.06 77 CYS A CA 1
ATOM 593 C C . CYS A 1 77 ? 15.892 -0.267 -2.858 1.00 79.06 77 CYS A C 1
ATOM 595 O O . CYS A 1 77 ? 16.939 -0.757 -3.272 1.00 79.06 77 CYS A O 1
ATOM 597 N N . SER A 1 78 ? 15.866 0.958 -2.322 1.00 75.69 78 SER A N 1
ATOM 598 C CA . SER A 1 78 ? 17.069 1.782 -2.167 1.00 75.69 78 SER A CA 1
ATOM 599 C C . SER A 1 78 ? 16.867 2.959 -1.211 1.00 75.69 78 SER A C 1
ATOM 601 O O . SER A 1 78 ? 15.745 3.428 -0.996 1.00 75.69 78 SER A O 1
ATOM 603 N N . LYS A 1 79 ? 17.974 3.510 -0.694 1.00 76.12 79 LYS A N 1
ATOM 604 C CA . LYS A 1 79 ? 17.962 4.726 0.135 1.00 76.12 79 LYS A CA 1
ATOM 605 C C . LYS A 1 79 ? 17.372 5.949 -0.591 1.00 76.12 79 LYS A C 1
ATOM 607 O O . LYS A 1 79 ? 16.526 6.608 0.003 1.00 76.12 79 LYS A O 1
ATOM 612 N N . PRO A 1 80 ? 17.719 6.263 -1.857 1.00 79.25 80 PRO A N 1
ATOM 613 C CA . PRO A 1 80 ? 17.074 7.374 -2.562 1.00 79.25 80 PRO A CA 1
ATOM 614 C C . PRO A 1 80 ? 15.557 7.194 -2.707 1.00 79.25 80 PRO A C 1
ATOM 616 O O . PRO A 1 80 ? 14.807 8.163 -2.598 1.00 79.25 80 PRO A O 1
ATOM 619 N N . HIS A 1 81 ? 15.087 5.957 -2.915 1.00 74.69 81 HIS A N 1
ATOM 620 C CA . HIS A 1 81 ? 13.654 5.669 -2.964 1.00 74.69 81 HIS A CA 1
ATOM 621 C C . HIS A 1 81 ? 12.984 5.887 -1.601 1.00 74.69 81 HIS A C 1
ATOM 623 O O . HIS A 1 81 ? 11.931 6.518 -1.529 1.00 74.69 81 HIS A O 1
ATOM 629 N N . TYR A 1 82 ? 13.629 5.440 -0.521 1.00 77.31 82 TYR A N 1
ATOM 630 C CA . TYR A 1 82 ? 13.187 5.690 0.850 1.00 77.31 82 TYR A CA 1
ATOM 631 C C . TYR A 1 82 ? 13.047 7.188 1.162 1.00 77.31 82 TYR A C 1
ATOM 633 O O . TYR A 1 82 ? 11.992 7.626 1.619 1.00 77.31 82 TYR A O 1
ATOM 641 N N . GLU A 1 83 ? 14.066 7.996 0.856 1.00 80.00 83 GLU A N 1
ATOM 642 C CA . GLU A 1 83 ? 14.013 9.445 1.097 1.00 80.00 83 GLU A CA 1
ATOM 643 C C . GLU A 1 83 ? 12.899 10.122 0.286 1.00 80.00 83 GLU A C 1
ATOM 645 O O . GLU A 1 83 ? 12.209 11.013 0.783 1.00 80.00 83 GLU A O 1
ATOM 650 N N . ARG A 1 84 ? 12.644 9.648 -0.941 1.00 80.19 84 ARG A N 1
ATOM 651 C CA . ARG A 1 84 ? 11.518 10.123 -1.752 1.00 80.19 84 ARG A CA 1
ATOM 652 C C . ARG A 1 84 ? 10.164 9.803 -1.111 1.00 80.19 84 ARG A C 1
ATOM 654 O O . ARG A 1 84 ? 9.269 10.645 -1.146 1.00 80.19 84 ARG A O 1
ATOM 661 N N . ILE A 1 85 ? 9.998 8.617 -0.522 1.00 81.81 85 ILE A N 1
ATOM 662 C CA . ILE A 1 85 ? 8.780 8.268 0.229 1.00 81.81 85 ILE A CA 1
ATOM 663 C C . ILE A 1 85 ? 8.608 9.229 1.411 1.00 81.81 85 ILE A C 1
ATOM 665 O O . ILE A 1 85 ? 7.538 9.820 1.560 1.00 81.81 85 ILE A O 1
ATOM 669 N N . LYS A 1 86 ? 9.669 9.460 2.198 1.00 80.12 86 LYS A N 1
ATOM 670 C CA . LYS A 1 86 ? 9.638 10.408 3.326 1.00 80.12 86 LYS A CA 1
ATOM 671 C C . LYS A 1 86 ? 9.255 11.822 2.897 1.00 80.12 86 LYS A C 1
ATOM 673 O O . LYS A 1 86 ? 8.480 12.477 3.590 1.00 80.12 86 LYS A O 1
ATOM 678 N N . GLN A 1 87 ? 9.746 12.280 1.746 1.00 84.25 87 GLN A N 1
ATOM 679 C CA . GLN A 1 87 ? 9.376 13.583 1.198 1.00 84.25 87 GLN A CA 1
ATOM 680 C C . GLN A 1 87 ? 7.863 13.692 0.940 1.00 84.25 87 GLN A C 1
ATOM 682 O O . GLN A 1 87 ? 7.265 14.705 1.290 1.00 84.25 87 GLN A O 1
ATOM 687 N N . TYR A 1 88 ? 7.223 12.659 0.381 1.00 80.31 88 TYR A N 1
ATOM 688 C CA . TYR A 1 88 ? 5.770 12.676 0.164 1.00 80.31 88 TYR A CA 1
ATOM 689 C C . TYR A 1 88 ? 4.964 12.617 1.464 1.00 80.31 88 TYR A C 1
ATOM 691 O O . TYR A 1 88 ? 3.912 13.247 1.540 1.00 80.31 88 TYR A O 1
ATOM 699 N N . LEU A 1 89 ? 5.450 11.912 2.492 1.00 77.88 89 LEU A N 1
ATOM 700 C CA . LEU A 1 89 ? 4.823 11.937 3.819 1.00 77.88 89 LEU A CA 1
ATOM 701 C C . LEU A 1 89 ? 4.872 13.346 4.424 1.00 77.88 89 LEU A C 1
ATOM 703 O O . LEU A 1 89 ? 3.871 13.826 4.950 1.00 77.88 89 LEU A O 1
ATOM 707 N N . LYS A 1 90 ? 6.009 14.039 4.284 1.00 81.81 90 LYS A N 1
ATOM 708 C CA . LYS A 1 90 ? 6.152 15.432 4.722 1.00 81.81 90 LYS A CA 1
ATOM 709 C C . LYS A 1 90 ? 5.155 16.354 4.013 1.00 81.81 90 LYS A C 1
ATOM 711 O O . LYS A 1 90 ? 4.438 17.077 4.695 1.00 81.81 90 LYS A O 1
ATOM 716 N N . ILE A 1 91 ? 5.061 16.269 2.683 1.00 83.06 91 ILE A N 1
ATOM 717 C CA . ILE A 1 91 ? 4.100 17.057 1.890 1.00 83.06 91 ILE A CA 1
ATOM 718 C C . ILE A 1 91 ? 2.668 16.792 2.366 1.00 83.06 91 ILE A C 1
ATOM 720 O O . ILE A 1 91 ? 1.936 17.731 2.648 1.00 83.06 91 ILE A O 1
ATOM 724 N N . ALA A 1 92 ? 2.281 15.523 2.534 1.00 77.12 92 ALA A N 1
ATOM 725 C CA . ALA A 1 92 ? 0.940 15.177 3.000 1.00 77.12 92 ALA A CA 1
ATOM 726 C C . ALA A 1 92 ? 0.630 15.799 4.373 1.00 77.12 92 ALA A C 1
ATOM 728 O O . ALA A 1 92 ? -0.464 16.318 4.578 1.00 77.12 92 ALA A O 1
ATOM 729 N N . LYS A 1 93 ? 1.595 15.793 5.301 1.00 78.44 93 LYS A N 1
ATOM 730 C CA . LYS A 1 93 ? 1.458 16.437 6.616 1.00 78.44 93 LYS A CA 1
ATOM 731 C C . LYS A 1 93 ? 1.274 17.952 6.502 1.00 78.44 93 LYS A C 1
ATOM 733 O O . LYS A 1 93 ? 0.407 18.505 7.171 1.00 78.44 93 LYS A O 1
ATOM 738 N N . GLU A 1 94 ? 2.081 18.608 5.670 1.00 89.06 94 GLU A N 1
ATOM 739 C CA . GLU A 1 94 ? 2.022 20.057 5.422 1.00 89.06 94 GLU A CA 1
ATOM 740 C C . GLU A 1 94 ? 0.698 20.473 4.764 1.00 89.06 94 GLU A C 1
ATOM 742 O O . GLU A 1 94 ? 0.158 21.529 5.082 1.00 89.06 94 GLU A O 1
ATOM 747 N N . GLU A 1 95 ? 0.127 19.613 3.920 1.00 88.62 95 GLU A N 1
ATOM 748 C CA . GLU A 1 95 ? -1.193 19.794 3.300 1.00 88.62 95 GLU A CA 1
ATOM 749 C C . GLU A 1 95 ? -2.370 19.433 4.232 1.00 88.62 95 GLU A C 1
ATOM 751 O O . GLU A 1 95 ? -3.531 19.523 3.832 1.00 88.62 95 GLU A O 1
ATOM 756 N N . GLY A 1 96 ? -2.100 19.040 5.483 1.00 80.94 96 GLY A N 1
ATOM 757 C CA . GLY A 1 96 ? -3.124 18.771 6.498 1.00 80.94 96 GLY A CA 1
ATOM 758 C C . GLY A 1 96 ? -3.669 17.339 6.514 1.00 80.94 96 GLY A C 1
ATOM 759 O O . GLY A 1 96 ? -4.725 17.089 7.099 1.00 80.94 96 GLY A O 1
ATOM 760 N N . ALA A 1 97 ? -2.979 16.376 5.896 1.00 78.44 97 ALA A N 1
ATOM 761 C CA . ALA A 1 97 ? -3.360 14.971 5.981 1.00 78.44 97 ALA A CA 1
ATOM 762 C C . ALA A 1 97 ? -3.200 14.425 7.409 1.00 78.44 97 ALA A C 1
ATOM 764 O O . ALA A 1 97 ? -2.257 14.747 8.133 1.00 78.44 97 ALA A O 1
ATOM 765 N N . THR A 1 98 ? -4.110 13.532 7.797 1.00 81.88 98 THR A N 1
ATOM 766 C CA . THR A 1 98 ? -4.051 12.817 9.077 1.00 81.88 98 THR A CA 1
ATOM 767 C C . THR A 1 98 ? -3.481 11.416 8.874 1.00 81.88 98 THR A C 1
ATOM 769 O O . THR A 1 98 ? -3.991 10.646 8.061 1.00 81.88 98 THR A O 1
ATOM 772 N N . PHE A 1 99 ? -2.450 11.060 9.642 1.00 79.50 99 PHE A N 1
ATOM 773 C CA . PHE A 1 99 ? -1.876 9.713 9.640 1.00 79.50 99 PHE A CA 1
ATOM 774 C C . PHE A 1 99 ? -2.580 8.836 10.673 1.00 79.50 99 PHE A C 1
ATOM 776 O O . PHE A 1 99 ? -2.528 9.112 11.867 1.00 79.50 99 PHE A O 1
ATOM 783 N N . LEU A 1 100 ? -3.231 7.766 10.213 1.00 80.38 100 LEU A N 1
ATOM 784 C CA . LEU A 1 100 ? -3.977 6.848 11.084 1.00 80.38 100 LEU A CA 1
ATOM 785 C C . LEU A 1 100 ? -3.127 5.664 11.586 1.00 80.38 100 LEU A C 1
ATOM 787 O O . LEU A 1 100 ? -3.439 5.049 12.608 1.00 80.38 100 LEU A O 1
ATOM 791 N N . CYS A 1 101 ? -2.055 5.324 10.869 1.00 80.19 101 CYS A N 1
ATOM 792 C CA . CYS A 1 101 ? -1.093 4.288 11.237 1.00 80.19 101 CYS A CA 1
ATOM 793 C C . CYS A 1 101 ? 0.246 4.478 10.514 1.00 80.19 101 CYS A C 1
ATOM 795 O O . CYS A 1 101 ? 0.345 5.256 9.566 1.00 80.19 101 CYS A O 1
ATOM 797 N N . GLY A 1 102 ? 1.255 3.719 10.944 1.00 73.88 102 GLY A N 1
ATOM 798 C CA . GLY A 1 102 ? 2.639 3.852 10.494 1.00 73.88 102 GLY A CA 1
ATOM 799 C C . GLY A 1 102 ? 3.495 4.604 11.512 1.00 73.88 102 GLY A C 1
ATOM 800 O O . GLY A 1 102 ? 2.988 5.143 12.494 1.00 73.88 102 GLY A O 1
ATOM 801 N N . SER A 1 103 ? 4.806 4.602 11.291 1.00 62.12 103 SER A N 1
ATOM 802 C CA . SER A 1 103 ? 5.780 5.294 12.137 1.00 62.12 103 SER A CA 1
ATOM 803 C C . SER A 1 103 ? 6.848 5.932 11.257 1.00 62.12 103 SER A C 1
ATOM 805 O O . SER A 1 103 ? 7.308 5.317 10.297 1.00 62.12 103 SER A O 1
ATOM 807 N N . GLU A 1 104 ? 7.264 7.151 11.605 1.00 55.00 104 GLU A N 1
ATOM 808 C CA . GLU A 1 104 ? 8.460 7.789 11.033 1.00 55.00 104 GLU A CA 1
ATOM 809 C C . GLU A 1 104 ? 9.757 7.204 11.629 1.00 55.00 104 GLU A C 1
ATOM 811 O O . GLU A 1 104 ? 10.823 7.293 11.021 1.00 55.00 104 GLU A O 1
ATOM 816 N N . ASN A 1 105 ? 9.653 6.564 12.799 1.00 52.03 105 ASN A N 1
ATOM 817 C CA . ASN A 1 105 ? 10.751 5.936 13.524 1.00 52.03 105 ASN A CA 1
ATOM 818 C C . ASN A 1 105 ? 10.703 4.424 13.299 1.00 52.03 105 ASN A C 1
ATOM 820 O O . ASN A 1 105 ? 10.059 3.687 14.050 1.00 52.03 105 ASN A O 1
ATOM 824 N N . LEU A 1 106 ? 11.354 3.971 12.230 1.00 52.62 106 LEU A N 1
ATOM 825 C CA . LEU A 1 106 ? 11.582 2.553 11.978 1.00 52.62 106 LEU A CA 1
ATOM 826 C C . LEU A 1 106 ? 12.919 2.153 12.616 1.00 52.62 106 LEU A C 1
ATOM 828 O O . LEU A 1 106 ? 13.980 2.556 12.137 1.00 52.62 106 LEU A O 1
ATOM 832 N N . ASN A 1 107 ? 12.876 1.343 13.677 1.00 51.03 107 ASN A N 1
ATOM 833 C CA . ASN A 1 107 ? 14.054 0.631 14.179 1.00 51.03 107 ASN A CA 1
ATOM 834 C C . ASN A 1 107 ? 14.359 -0.524 13.220 1.00 51.03 107 ASN A C 1
ATOM 836 O O . ASN A 1 107 ? 13.943 -1.658 13.441 1.00 51.03 107 ASN A O 1
ATOM 840 N N . LEU A 1 108 ? 15.018 -0.213 12.102 1.00 47.84 108 LEU A N 1
ATOM 841 C CA . LEU A 1 108 ? 15.434 -1.222 11.133 1.00 47.84 108 LEU A CA 1
ATOM 842 C C . LEU A 1 108 ? 16.645 -1.990 11.685 1.00 47.84 108 LEU A C 1
ATOM 844 O O . LEU A 1 108 ? 17.619 -1.337 12.074 1.00 47.84 108 LEU A O 1
ATOM 848 N N . PRO A 1 109 ? 16.626 -3.333 11.693 1.00 50.72 109 PRO A N 1
ATOM 849 C CA . PRO A 1 109 ? 17.811 -4.115 12.022 1.00 50.72 109 PRO A CA 1
ATOM 850 C C . PRO A 1 109 ? 18.923 -3.875 10.981 1.00 50.72 109 PRO A C 1
ATOM 852 O O . PRO A 1 109 ? 18.661 -3.553 9.818 1.00 50.72 109 PRO A O 1
ATOM 855 N N . ASP A 1 110 ? 20.186 -3.955 11.411 1.00 52.78 110 ASP A N 1
ATOM 856 C CA . ASP A 1 110 ? 21.345 -3.514 10.614 1.00 52.78 110 ASP A CA 1
ATOM 857 C C . ASP A 1 110 ? 21.548 -4.303 9.306 1.00 52.78 110 ASP A C 1
ATOM 859 O O . ASP A 1 110 ? 22.067 -3.767 8.325 1.00 52.78 110 ASP A O 1
ATOM 863 N N . ASN A 1 111 ? 21.090 -5.552 9.261 1.00 48.66 111 ASN A N 1
ATOM 864 C CA . ASN A 1 111 ? 21.080 -6.428 8.084 1.00 48.66 111 ASN A CA 1
ATOM 865 C C . ASN A 1 111 ? 20.211 -5.890 6.929 1.00 48.66 111 ASN A C 1
ATOM 867 O O . ASN A 1 111 ? 20.610 -5.985 5.767 1.00 48.66 111 ASN A O 1
ATOM 871 N N . ASN A 1 112 ? 19.103 -5.202 7.224 1.00 42.59 112 ASN A N 1
ATOM 872 C CA . ASN A 1 112 ? 18.240 -4.580 6.212 1.00 42.59 112 ASN A CA 1
ATOM 873 C C . ASN A 1 112 ? 18.900 -3.381 5.499 1.00 42.59 112 ASN A C 1
ATOM 875 O O . ASN A 1 112 ? 18.348 -2.856 4.531 1.00 42.59 112 ASN A O 1
ATOM 879 N N . ARG A 1 113 ? 20.091 -2.938 5.937 1.00 37.91 113 ARG A N 1
ATOM 880 C CA . ARG A 1 113 ? 20.863 -1.850 5.306 1.00 37.91 113 ARG A CA 1
ATOM 881 C C . ARG A 1 113 ? 21.748 -2.316 4.142 1.00 37.91 113 ARG A C 1
ATOM 883 O O . ARG A 1 113 ? 22.308 -1.465 3.451 1.00 37.91 113 ARG A O 1
ATOM 890 N N . LYS A 1 114 ? 21.895 -3.629 3.913 1.00 34.34 114 LYS A N 1
ATOM 891 C CA . LYS A 1 114 ? 22.799 -4.191 2.893 1.00 34.34 114 LYS A CA 1
ATOM 892 C C . LYS A 1 114 ? 22.172 -5.346 2.108 1.00 34.34 114 LYS A C 1
ATOM 894 O O . LYS A 1 114 ? 22.609 -6.481 2.237 1.00 34.34 114 LYS A O 1
ATOM 899 N N . VAL A 1 115 ? 21.212 -5.057 1.232 1.00 32.91 115 VAL A N 1
ATOM 900 C CA . VAL A 1 115 ? 20.753 -6.025 0.219 1.00 32.91 115 VAL A CA 1
ATOM 901 C C . VAL A 1 115 ? 20.363 -5.332 -1.089 1.00 32.91 115 VAL A C 1
ATOM 903 O O . VAL A 1 115 ? 19.749 -4.270 -1.080 1.00 32.91 115 VAL A O 1
ATOM 906 N N . GLY A 1 116 ? 20.759 -5.940 -2.214 1.00 31.98 116 GLY A N 1
ATOM 907 C CA . GLY A 1 116 ? 20.626 -5.420 -3.584 1.00 31.98 116 GLY A CA 1
ATOM 908 C C . GLY A 1 116 ? 19.604 -6.152 -4.470 1.00 31.98 116 GLY A C 1
ATOM 909 O O . GLY A 1 116 ? 19.660 -5.975 -5.684 1.00 31.98 116 GLY A O 1
ATOM 910 N N . THR A 1 117 ? 18.656 -6.895 -3.867 1.00 25.66 117 THR A N 1
ATOM 911 C CA . THR A 1 117 ? 17.521 -7.680 -4.449 1.00 25.66 117 THR A CA 1
ATOM 912 C C . THR A 1 117 ? 17.754 -9.198 -4.565 1.00 25.66 117 THR A C 1
ATOM 914 O O . THR A 1 117 ? 18.762 -9.612 -5.127 1.00 25.66 117 THR A O 1
ATOM 917 N N . VAL A 1 118 ? 16.784 -10.021 -4.118 1.00 25.81 118 VAL A N 1
ATOM 918 C CA . VAL A 1 118 ? 16.663 -11.477 -4.398 1.00 25.81 118 VAL A CA 1
ATOM 919 C C . VAL A 1 118 ? 15.175 -11.892 -4.461 1.00 25.81 118 VAL A C 1
ATOM 921 O O . VAL A 1 118 ? 14.359 -11.335 -3.733 1.00 25.81 118 VAL A O 1
ATOM 924 N N . TRP A 1 119 ? 14.830 -12.870 -5.313 1.00 28.42 119 TRP A N 1
ATOM 925 C CA . TRP A 1 119 ? 13.528 -13.566 -5.384 1.00 28.42 119 TRP A CA 1
ATOM 926 C C . TRP A 1 119 ? 13.733 -15.081 -5.213 1.00 28.42 119 TRP A C 1
ATOM 928 O O . TRP A 1 119 ? 14.696 -15.599 -5.777 1.00 28.42 119 TRP A O 1
ATOM 938 N N . CYS A 1 120 ? 12.819 -15.817 -4.557 1.00 24.41 120 CY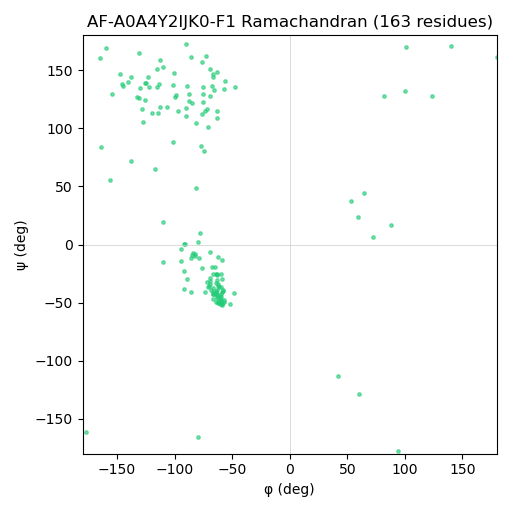S A N 1
ATOM 939 C CA . CYS A 1 120 ? 12.761 -17.282 -4.710 1.00 24.41 120 CYS A CA 1
ATOM 940 C C . CYS A 1 120 ? 11.363 -17.890 -4.436 1.00 24.41 120 CYS A C 1
ATOM 942 O O . CYS A 1 120 ? 10.754 -17.618 -3.410 1.00 24.41 120 CYS A O 1
ATOM 944 N N . ASN A 1 121 ? 10.886 -18.718 -5.380 1.00 23.61 121 ASN A N 1
ATOM 945 C CA . ASN A 1 121 ? 9.658 -19.542 -5.392 1.00 23.61 121 ASN A CA 1
ATOM 946 C C . ASN A 1 121 ? 8.280 -18.840 -5.364 1.00 23.61 121 ASN A C 1
ATOM 948 O O . ASN A 1 121 ? 7.334 -19.335 -4.764 1.00 23.61 121 ASN A O 1
ATOM 952 N N . CYS A 1 122 ? 8.197 -17.792 -6.203 1.00 24.27 122 CYS A N 1
ATOM 953 C CA . CYS A 1 122 ? 7.048 -17.185 -6.912 1.00 24.27 122 CYS A CA 1
ATOM 954 C C . CYS A 1 122 ? 6.135 -16.187 -6.173 1.00 24.27 122 CYS A C 1
ATOM 956 O O . CYS A 1 122 ? 5.543 -16.533 -5.165 1.00 24.27 122 CYS A O 1
ATOM 958 N N . TRP A 1 123 ? 5.910 -14.995 -6.776 1.00 32.22 123 TRP A N 1
ATOM 959 C CA . TRP A 1 123 ? 4.566 -14.389 -6.842 1.00 32.22 123 TRP A CA 1
ATOM 960 C C . TRP A 1 123 ? 4.392 -13.237 -7.880 1.00 32.22 123 TRP A C 1
ATOM 962 O O . TRP A 1 123 ? 4.449 -12.055 -7.556 1.00 32.22 123 TRP A O 1
ATOM 972 N N . LEU A 1 124 ? 4.125 -13.603 -9.143 1.00 35.34 124 LEU A N 1
ATOM 973 C CA . LEU A 1 124 ? 3.367 -12.840 -10.162 1.00 35.34 124 LEU A CA 1
ATOM 974 C C . LEU A 1 124 ? 2.826 -13.859 -11.181 1.00 35.34 124 LEU A C 1
ATOM 976 O O . LEU A 1 124 ? 3.151 -13.823 -12.365 1.00 35.34 124 LEU A O 1
ATOM 980 N N . VAL A 1 125 ? 2.075 -14.858 -10.698 1.00 33.19 125 VAL A N 1
ATOM 981 C CA . VAL A 1 125 ? 1.454 -15.855 -11.583 1.00 33.19 125 VAL A CA 1
ATOM 982 C C . VAL A 1 125 ? 0.467 -15.119 -12.482 1.00 33.19 125 VAL A C 1
ATOM 984 O O . VAL A 1 125 ? -0.559 -14.608 -12.037 1.00 33.19 125 VAL A O 1
ATOM 987 N N . ARG A 1 126 ? 0.848 -15.021 -13.751 1.00 43.00 126 ARG A N 1
ATOM 988 C CA . ARG A 1 126 ? 0.213 -14.223 -14.790 1.00 43.00 126 ARG A CA 1
ATOM 989 C C . ARG A 1 126 ? 0.077 -15.137 -15.990 1.00 43.00 126 ARG A C 1
ATOM 991 O O . ARG A 1 126 ? 1.049 -15.745 -16.427 1.00 43.00 126 ARG A O 1
ATOM 998 N N . ASN A 1 127 ? -1.134 -15.247 -16.518 1.00 34.69 127 ASN A N 1
ATOM 999 C CA . ASN A 1 127 ? -1.347 -15.981 -17.752 1.00 34.69 127 ASN A CA 1
ATOM 1000 C C . ASN A 1 127 ? -0.761 -15.154 -18.913 1.00 34.69 127 ASN A C 1
ATOM 1002 O O . ASN A 1 127 ? -1.202 -14.028 -19.163 1.00 34.69 127 ASN A O 1
ATOM 1006 N N . LEU A 1 128 ? 0.253 -15.688 -19.599 1.00 46.09 128 LEU A N 1
ATOM 1007 C CA . LEU A 1 128 ? 0.908 -15.064 -20.761 1.00 46.09 128 LEU A CA 1
ATOM 1008 C C . LEU A 1 128 ? -0.066 -14.773 -21.925 1.00 46.09 128 LEU A C 1
ATOM 1010 O O . LEU A 1 128 ? 0.256 -13.979 -22.811 1.00 46.09 128 LEU A O 1
ATOM 1014 N N . HIS A 1 129 ? -1.275 -15.346 -21.889 1.00 45.97 129 HIS A N 1
ATOM 1015 C CA . HIS A 1 129 ? -2.354 -15.113 -22.851 1.00 45.97 129 HIS A CA 1
ATOM 1016 C C . HIS A 1 129 ? -3.203 -13.863 -22.606 1.00 45.97 129 HIS A C 1
ATOM 1018 O O . HIS A 1 129 ? -4.000 -13.503 -23.464 1.00 45.97 129 HIS A O 1
ATOM 1024 N N . MET A 1 130 ? -3.040 -13.173 -21.476 1.00 37.31 130 MET A N 1
ATOM 1025 C CA . MET A 1 130 ? -3.841 -11.983 -21.171 1.00 37.31 130 MET A CA 1
ATOM 1026 C C . MET A 1 130 ? -3.190 -10.693 -21.719 1.00 37.31 130 MET A C 1
ATOM 1028 O O . MET A 1 130 ? -1.991 -10.503 -21.535 1.00 37.31 130 MET A O 1
ATOM 1032 N N . PRO A 1 131 ? -3.917 -9.759 -22.342 1.00 38.69 131 PRO A N 1
ATOM 1033 C CA . PRO A 1 131 ? -3.355 -8.457 -22.703 1.00 38.69 131 PRO A CA 1
ATOM 1034 C C . PRO A 1 131 ? -3.008 -7.636 -21.449 1.00 38.69 131 PRO A C 1
ATOM 1036 O O . PRO A 1 131 ? -3.821 -7.508 -20.534 1.00 38.69 131 PRO A O 1
ATOM 1039 N N . PHE A 1 132 ? -1.812 -7.044 -21.400 1.00 42.06 132 PHE A N 1
ATOM 1040 C CA . PHE A 1 132 ? -1.375 -6.154 -20.317 1.00 42.06 132 PHE A CA 1
ATOM 1041 C C . PHE A 1 132 ? -0.784 -4.862 -20.865 1.00 42.06 132 PHE A C 1
ATOM 1043 O O . PHE A 1 132 ? 0.151 -4.890 -21.649 1.00 42.06 132 PHE A O 1
ATOM 1050 N N . GLY A 1 133 ? -1.270 -3.706 -20.434 1.00 43.72 133 GLY A N 1
ATOM 1051 C CA . GLY A 1 133 ? -0.665 -2.437 -20.821 1.00 43.72 133 GLY A CA 1
ATOM 1052 C C . GLY A 1 133 ? -1.391 -1.254 -20.208 1.00 4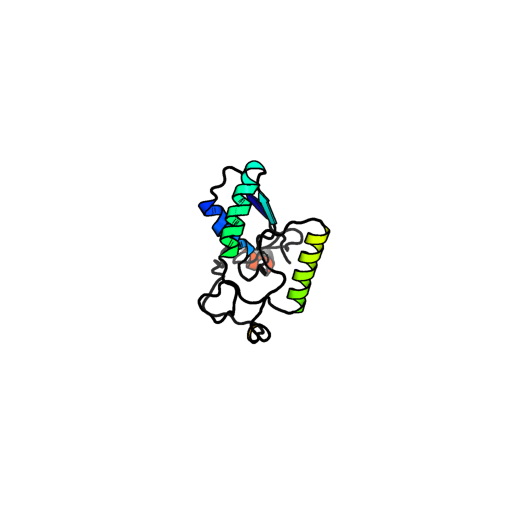3.72 133 GLY A C 1
ATOM 1053 O O . GLY A 1 133 ? -2.518 -1.377 -19.734 1.00 43.72 133 GLY A O 1
ATOM 1054 N N . GLY A 1 134 ? -0.712 -0.111 -20.178 1.00 43.44 134 GLY A N 1
ATOM 1055 C CA . GLY A 1 134 ? -1.273 1.144 -19.686 1.00 43.44 134 GLY A CA 1
ATOM 1056 C C . GLY A 1 134 ? -1.948 1.956 -20.791 1.00 43.44 134 GLY A C 1
ATOM 1057 O O . GLY A 1 134 ? -1.851 1.640 -21.974 1.00 43.44 134 GLY A O 1
ATOM 1058 N N . GLU A 1 135 ? -2.609 3.039 -20.398 1.00 37.62 135 GLU A N 1
ATOM 1059 C CA . GLU A 1 135 ? -3.133 4.065 -21.306 1.00 37.62 135 GLU A CA 1
ATOM 1060 C C . GLU A 1 135 ? -2.722 5.456 -20.827 1.00 37.62 135 GLU A C 1
ATOM 1062 O O . GLU A 1 135 ? -2.344 5.641 -19.668 1.00 37.62 135 GLU A O 1
ATOM 1067 N N . LYS A 1 136 ? -2.837 6.473 -21.690 1.00 62.56 136 LYS A N 1
ATOM 1068 C CA . LYS A 1 136 ? -2.404 7.855 -21.412 1.00 62.56 136 LYS A CA 1
ATOM 1069 C C . LYS A 1 136 ? -0.897 7.893 -21.122 1.00 62.56 136 LYS A C 1
ATOM 1071 O O . LYS A 1 136 ? -0.095 7.334 -21.857 1.00 62.56 136 LYS A O 1
ATOM 1076 N N . ARG A 1 137 ? -0.504 8.518 -20.008 1.00 48.84 137 ARG A N 1
ATOM 1077 C CA . ARG A 1 137 ? 0.867 8.472 -19.481 1.00 48.84 137 ARG A CA 1
ATOM 1078 C C . ARG A 1 137 ? 1.177 7.147 -18.747 1.00 48.84 137 ARG A C 1
ATOM 1080 O O . ARG A 1 137 ? 2.186 7.047 -18.060 1.00 48.84 137 ARG A O 1
ATOM 1087 N N . SER A 1 138 ? 0.289 6.158 -18.854 1.00 34.69 138 SER A N 1
ATOM 1088 C CA . SER A 1 138 ? 0.426 4.739 -18.487 1.00 34.69 138 SER A CA 1
ATOM 1089 C C . SER A 1 138 ? 1.370 3.928 -19.379 1.00 34.69 138 SER A C 1
ATOM 1091 O O . SER A 1 138 ? 2.077 3.025 -18.925 1.00 34.69 138 SER A O 1
ATOM 1093 N N . GLY A 1 139 ? 1.362 4.260 -20.667 1.00 51.84 139 GLY A N 1
ATOM 1094 C CA . GLY A 1 139 ? 1.978 3.500 -21.748 1.00 51.84 139 GLY A CA 1
ATOM 1095 C C . GLY A 1 139 ? 1.069 3.503 -22.978 1.00 51.84 139 GLY A C 1
ATOM 1096 O O . GLY A 1 139 ? -0.075 3.953 -22.902 1.00 51.84 139 GLY A O 1
ATOM 1097 N N . LEU A 1 140 ? 1.592 3.008 -24.097 1.00 59.00 140 LEU A N 1
ATOM 1098 C CA . LEU A 1 140 ? 0.859 2.761 -25.338 1.00 59.00 140 LEU A CA 1
ATOM 1099 C C . LEU A 1 140 ? 1.086 1.296 -25.728 1.00 59.00 140 LEU A C 1
ATOM 1101 O O . LEU A 1 140 ? 2.208 0.809 -25.608 1.00 59.00 140 LEU A O 1
ATOM 1105 N N . GLY A 1 141 ? 0.040 0.618 -26.197 1.00 61.53 141 GLY A N 1
ATOM 1106 C CA . GLY A 1 141 ? 0.097 -0.793 -26.578 1.00 61.53 141 GLY A CA 1
ATOM 1107 C C . GLY A 1 141 ? -0.312 -1.755 -25.461 1.00 61.53 141 GLY A C 1
ATOM 1108 O O . GLY A 1 141 ? -0.757 -1.358 -24.375 1.00 61.53 141 GLY A O 1
ATOM 1109 N N . ARG A 1 142 ? -0.213 -3.043 -25.773 1.00 58.34 142 ARG A N 1
ATOM 1110 C CA . ARG A 1 142 ? -0.495 -4.170 -24.886 1.00 58.34 142 ARG A CA 1
ATOM 1111 C C . ARG A 1 142 ? 0.594 -5.226 -25.100 1.00 58.34 142 ARG A C 1
ATOM 1113 O O . ARG A 1 142 ? 1.095 -5.399 -26.204 1.00 58.34 142 ARG A O 1
ATOM 1120 N N . GLU A 1 143 ? 0.974 -5.899 -24.027 1.00 55.09 143 GLU A N 1
ATOM 1121 C CA . GLU A 1 143 ? 1.948 -6.981 -23.982 1.00 55.09 143 GLU A CA 1
ATOM 1122 C C . GLU A 1 143 ? 1.245 -8.290 -23.594 1.00 55.09 143 GLU A C 1
ATOM 1124 O O . GLU A 1 143 ? 0.423 -8.326 -22.669 1.00 55.09 143 GLU A O 1
ATOM 1129 N N . GLY A 1 144 ? 1.609 -9.382 -24.265 1.00 63.56 144 GLY A N 1
ATOM 1130 C CA . GLY A 1 144 ? 1.015 -10.711 -24.108 1.00 63.56 144 GLY A CA 1
ATOM 1131 C C . GLY A 1 144 ? 0.478 -11.258 -25.433 1.00 63.56 144 GLY A C 1
ATOM 1132 O O . GLY A 1 144 ? -0.298 -10.596 -26.110 1.00 63.56 144 GLY A O 1
ATOM 1133 N N . THR A 1 145 ? 0.891 -12.477 -25.797 1.00 74.50 145 THR A N 1
ATOM 1134 C CA . THR A 1 145 ? 0.427 -13.246 -26.976 1.00 74.50 145 THR A CA 1
ATOM 1135 C C . THR A 1 145 ? 0.269 -12.414 -28.260 1.00 74.50 145 THR A C 1
ATOM 1137 O O . THR A 1 145 ? 1.276 -11.976 -28.821 1.00 74.50 145 THR A O 1
ATOM 1140 N N . GLU A 1 146 ? -0.959 -12.227 -28.756 1.00 69.31 146 GLU A N 1
ATOM 1141 C CA . GLU A 1 146 ? -1.222 -11.634 -30.069 1.00 69.31 146 GLU A CA 1
ATOM 1142 C C . GLU A 1 146 ? -0.925 -10.138 -30.092 1.00 69.31 146 GLU A C 1
ATOM 1144 O O . GLU A 1 146 ? -0.437 -9.649 -31.105 1.00 69.31 146 GLU A O 1
ATOM 1149 N N . ASP A 1 147 ? -1.111 -9.430 -28.976 1.00 66.69 147 ASP A N 1
ATOM 1150 C CA . ASP A 1 147 ? -0.795 -8.004 -28.891 1.00 66.69 147 ASP A CA 1
ATOM 1151 C C . ASP A 1 147 ? 0.711 -7.751 -29.013 1.00 66.69 147 ASP A C 1
ATOM 1153 O O . ASP A 1 147 ? 1.141 -6.818 -29.689 1.00 66.69 147 ASP A O 1
ATOM 1157 N N . SER A 1 148 ? 1.534 -8.631 -28.428 1.00 72.31 148 SER A N 1
ATOM 1158 C CA . SER A 1 148 ? 2.985 -8.586 -28.628 1.00 72.31 148 SER A CA 1
ATOM 1159 C C . SER A 1 148 ? 3.359 -8.922 -30.071 1.00 72.31 148 SER A C 1
ATOM 1161 O O . SER A 1 148 ? 4.218 -8.252 -30.640 1.00 72.31 148 SER A O 1
ATOM 1163 N N . ARG A 1 149 ? 2.711 -9.918 -30.695 1.00 74.12 149 ARG A N 1
ATOM 1164 C CA . ARG A 1 149 ? 2.930 -10.222 -32.118 1.00 74.12 149 ARG A CA 1
ATOM 1165 C C . ARG A 1 149 ? 2.602 -9.003 -32.971 1.00 74.12 149 ARG A C 1
ATOM 1167 O O . ARG A 1 149 ? 3.428 -8.609 -33.780 1.00 74.12 149 ARG A O 1
ATOM 1174 N N . ASP A 1 150 ? 1.448 -8.385 -32.785 1.00 75.19 150 ASP A N 1
ATOM 1175 C CA . ASP A 1 150 ? 1.012 -7.252 -33.598 1.00 75.19 150 ASP A CA 1
ATOM 1176 C C . ASP A 1 150 ? 1.847 -5.985 -33.330 1.00 75.19 150 ASP A C 1
ATOM 1178 O O . ASP A 1 150 ? 2.047 -5.192 -34.246 1.00 75.19 150 ASP A O 1
ATOM 1182 N N . PHE A 1 151 ? 2.401 -5.811 -32.124 1.00 74.88 151 PHE A N 1
ATOM 1183 C CA . PHE A 1 151 ? 3.328 -4.714 -31.819 1.00 74.88 151 PHE A CA 1
ATOM 1184 C C . PHE A 1 151 ? 4.721 -4.909 -32.441 1.00 74.88 151 PHE A C 1
ATOM 1186 O O . PHE A 1 151 ? 5.313 -3.955 -32.945 1.00 74.88 151 PHE A O 1
ATOM 1193 N N . TYR A 1 152 ? 5.259 -6.135 -32.413 1.00 82.19 152 TYR A N 1
ATOM 1194 C CA . TYR A 1 152 ? 6.606 -6.443 -32.918 1.00 82.19 152 TYR A CA 1
ATOM 1195 C C . TYR A 1 152 ? 6.636 -6.943 -34.370 1.00 82.19 152 TYR A C 1
ATOM 1197 O O . TYR A 1 152 ? 7.715 -7.161 -34.921 1.00 82.19 152 TYR A O 1
ATOM 1205 N N . THR A 1 153 ? 5.482 -7.125 -35.012 1.00 81.56 153 THR A N 1
ATOM 1206 C CA . THR A 1 153 ? 5.384 -7.480 -36.432 1.00 81.56 153 THR A CA 1
ATOM 1207 C C . THR A 1 153 ? 4.710 -6.363 -37.210 1.00 81.56 153 THR A C 1
ATOM 1209 O O . THR A 1 153 ? 3.888 -5.618 -36.691 1.00 81.56 153 THR A O 1
ATOM 1212 N N . TYR A 1 154 ? 5.052 -6.238 -38.489 1.00 70.12 154 TYR A N 1
ATOM 1213 C CA . TYR A 1 154 ? 4.344 -5.346 -39.397 1.00 70.12 154 TYR A CA 1
ATOM 1214 C C . TYR A 1 154 ? 3.668 -6.184 -40.481 1.00 70.12 154 TYR A C 1
ATOM 1216 O O . TYR A 1 154 ? 4.259 -7.114 -41.036 1.00 70.12 154 TYR A O 1
ATOM 1224 N N . LYS A 1 155 ? 2.411 -5.864 -40.791 1.00 81.75 155 LYS A N 1
ATOM 1225 C CA . LYS A 1 155 ? 1.676 -6.531 -41.869 1.00 81.75 155 LYS A CA 1
ATOM 1226 C C . LYS A 1 155 ? 2.185 -6.002 -43.209 1.00 81.75 155 LYS A C 1
ATOM 1228 O O . LYS A 1 155 ? 2.145 -4.801 -43.463 1.00 81.75 155 LYS A O 1
ATOM 1233 N N . LYS A 1 156 ? 2.657 -6.905 -44.069 1.00 79.62 156 LYS A N 1
ATOM 1234 C CA . LYS A 1 156 ? 3.023 -6.609 -45.458 1.00 79.62 156 LYS A CA 1
ATOM 1235 C C . LYS A 1 156 ? 2.050 -7.322 -46.389 1.00 79.62 156 LYS A C 1
ATOM 1237 O O . LYS A 1 156 ? 1.998 -8.547 -46.401 1.00 79.62 156 LYS A O 1
ATOM 1242 N N . THR A 1 157 ? 1.317 -6.558 -47.190 1.00 85.88 157 THR A N 1
ATOM 1243 C CA . THR A 1 157 ? 0.465 -7.105 -48.252 1.00 85.88 157 THR A CA 1
ATOM 1244 C C . THR A 1 157 ? 1.294 -7.275 -49.523 1.00 85.88 157 THR A C 1
ATOM 1246 O O . 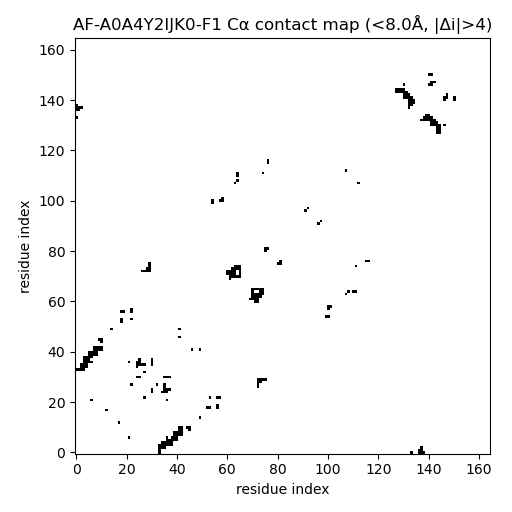THR A 1 157 ? 1.889 -6.311 -50.000 1.00 85.88 157 THR A O 1
ATOM 1249 N N . ILE A 1 158 ? 1.337 -8.492 -50.074 1.00 81.44 158 ILE A N 1
ATOM 1250 C CA . ILE A 1 158 ? 1.983 -8.787 -51.361 1.00 81.44 158 ILE A CA 1
ATOM 1251 C C . ILE A 1 158 ? 0.894 -9.215 -52.344 1.00 81.44 158 ILE A C 1
ATOM 1253 O O . ILE A 1 158 ? 0.288 -10.271 -52.182 1.00 81.44 158 ILE A O 1
ATOM 1257 N N . CYS A 1 159 ? 0.651 -8.401 -53.369 1.00 82.19 159 CYS A N 1
ATOM 1258 C CA . CYS A 1 159 ? -0.276 -8.730 -54.448 1.00 82.19 159 CYS A CA 1
ATOM 1259 C C . CYS A 1 159 ? 0.507 -9.302 -55.630 1.00 82.19 159 CYS A C 1
ATOM 1261 O O . CYS A 1 159 ? 1.295 -8.593 -56.254 1.00 82.19 159 CYS A O 1
ATOM 1263 N N . ILE A 1 160 ? 0.281 -10.576 -55.950 1.00 84.56 160 ILE A N 1
ATOM 1264 C CA . ILE A 1 160 ? 0.924 -11.252 -57.081 1.00 84.56 160 ILE A CA 1
ATOM 1265 C C . ILE A 1 160 ? -0.113 -11.426 -58.188 1.00 84.56 160 ILE A C 1
ATOM 1267 O O . ILE A 1 160 ? -1.120 -12.109 -58.006 1.00 84.56 160 ILE A O 1
ATOM 1271 N N . LYS A 1 161 ? 0.131 -10.816 -59.350 1.00 78.62 161 LYS A N 1
ATOM 1272 C CA . LYS A 1 161 ? -0.695 -11.025 -60.542 1.00 78.62 161 LYS A CA 1
ATOM 1273 C C . LYS A 1 161 ? -0.259 -12.320 -61.229 1.00 78.62 161 LYS A C 1
ATOM 1275 O O . LYS A 1 161 ? 0.776 -12.341 -61.891 1.00 78.62 161 LYS A O 1
ATOM 1280 N N . TYR A 1 162 ? -1.050 -13.380 -61.088 1.00 75.00 162 TYR A N 1
ATOM 1281 C CA . TYR A 1 162 ? -0.861 -14.610 -61.857 1.00 75.00 162 TYR A CA 1
ATOM 1282 C C . TYR A 1 162 ? -1.344 -14.420 -63.299 1.00 75.00 162 TYR A C 1
ATOM 1284 O O . TYR A 1 162 ? -2.416 -13.859 -63.535 1.00 75.00 162 TYR A O 1
ATOM 1292 N N . LYS A 1 163 ? -0.555 -14.895 -64.269 1.00 66.69 163 LYS A N 1
ATOM 1293 C CA . LYS A 1 163 ? -1.065 -15.168 -65.615 1.00 66.69 163 LYS A CA 1
ATOM 1294 C C . LYS A 1 163 ? -1.661 -16.572 -65.593 1.00 66.69 163 LYS A C 1
ATOM 1296 O O . LYS A 1 163 ? -0.964 -17.515 -65.227 1.00 66.69 163 LYS A O 1
ATOM 1301 N N . LEU A 1 164 ? -2.944 -16.676 -65.927 1.00 66.56 164 LEU A N 1
ATOM 1302 C CA . LEU A 1 164 ? -3.567 -17.964 -66.219 1.00 66.56 164 LEU A CA 1
ATOM 1303 C C . LEU A 1 164 ? -2.944 -18.536 -67.510 1.00 66.56 164 LEU A C 1
ATOM 1305 O O . LEU A 1 164 ? -2.527 -17.729 -68.349 1.00 66.56 164 LEU A O 1
ATOM 1309 N N . PRO A 1 165 ? -2.818 -19.873 -67.620 1.00 65.12 165 PRO A N 1
ATOM 1310 C CA . PRO A 1 165 ? -2.279 -20.532 -68.809 1.00 65.12 165 PRO A CA 1
ATOM 1311 C C . PRO A 1 165 ? -3.092 -20.224 -70.069 1.00 65.12 165 PRO A C 1
ATOM 1313 O O . PRO A 1 165 ? -4.327 -20.042 -69.950 1.00 65.12 165 PRO A O 1
#